Protein AF-A0A8X7RB73-F1 (afdb_monomer)

Foldseek 3Di:
DAVQQEDFFCPNRPCVPPPVDDDDRLADPVDRVDGQTDDQSNQQSCQVVVVDQKGWGWPCHLVQPVPTDIAIDHDDPVVRLVVLQVPADDDPVDPDHDHRDDPDPDDQAEDEDEDCPVVVVDDPVVVVVVVVVCVVSRHHYHYDYDPCPVVCVVVSVVNSVVRSVVPD

Mean predicted aligned error: 10.98 Å

Sequence (168 aa):
MDEFGMGSTNEASAFRFSLILVLKVTANQWDLTRVLGGSSGSSAAAIEARLCIVSPGLDLWLNASSLDVIGCFVSTVADAEMLLHAISGFESKSSKHVRPVLCLVLCIVRIAFFETECIFSLSQEAASHFVFVSIVLGCVLTEVPLPFFSLGVPAFYVLALSESSSNK

Radius of gyration: 18.81 Å; Cα contacts (8 Å, |Δi|>4): 217; chains: 1; bounding box: 52×44×40 Å

Organism: Brassica carinata (NCBI:txid52824)

Solvent-accessible surface area (backbone atoms only — not comparable to full-atom values): 10068 Å² total; per-residue (Å²): 77,8,42,78,25,48,46,59,45,36,76,61,24,81,67,72,82,81,46,92,83,83,61,77,71,85,54,23,88,92,42,77,92,42,74,48,34,38,16,37,21,50,37,51,44,34,42,77,68,65,75,38,78,65,32,77,27,51,54,34,54,39,51,10,85,90,67,53,46,83,50,68,40,55,90,46,72,68,57,43,51,56,49,49,48,71,73,36,44,87,46,97,89,46,94,71,71,51,76,59,77,69,81,84,70,95,60,83,46,73,47,74,45,62,84,63,83,83,50,76,84,55,61,71,63,61,55,54,51,50,55,52,53,39,50,76,74,57,36,47,79,42,84,47,91,62,94,60,57,84,50,47,64,63,52,45,55,56,52,22,52,55,36,34,69,64,71,115

Secondary structure (DSSP, 8-state):
--GGG--SSSTT-GGGGT-TTT------SS-TTS---SSSHHHHHHHHTTS-SEEEEEE-STT-TTT-EEEEEESSHHHHHHHHHHH-B--TT-S--BPP-----S---EEEE--GGG-TTS-HHHHHHHHHHHHHTTPEEEE---TTGGGHHHHHHHHHHHHHHH--

pLDDT: mean 71.9, std 14.02, range [30.98, 91.0]

InterPro domains:
  IPR000120 Amidase [PTHR11895] (63-167)
  IPR023631 Amidase signature domain [PF01425] (1-59)
  IPR036928 Amidase signature (AS) superfamily [G3DSA:3.90.1300.10] (1-60)
  IPR036928 Amidase signature (AS) superfamily [G3DSA:3.90.1300.10] (61-168)
  IPR036928 Amidase signature (AS) superfamily [SSF75304] (1-167)

Structure (mmCIF, N/CA/C/O backbone):
data_AF-A0A8X7RB73-F1
#
_entry.id   AF-A0A8X7RB73-F1
#
loop_
_atom_site.group_PDB
_atom_site.id
_atom_site.type_symbol
_atom_site.label_atom_id
_atom_site.label_alt_id
_atom_site.label_comp_id
_atom_site.label_asym_id
_atom_site.label_entity_id
_atom_site.label_seq_id
_atom_site.pdbx_PDB_ins_code
_atom_site.Cartn_x
_atom_site.Cartn_y
_atom_site.Cartn_z
_atom_site.occupancy
_atom_site.B_iso_or_equiv
_atom_site.auth_seq_id
_atom_site.auth_comp_id
_atom_site.auth_asym_id
_atom_site.auth_atom_id
_atom_site.pdbx_PDB_model_num
ATOM 1 N N . MET A 1 1 ? 14.057 3.599 -6.877 1.00 72.62 1 MET A N 1
ATOM 2 C CA . MET A 1 1 ? 13.804 3.151 -5.497 1.00 72.62 1 MET A CA 1
ATOM 3 C C . MET A 1 1 ? 14.750 3.878 -4.559 1.00 72.62 1 MET A C 1
ATOM 5 O O . MET A 1 1 ? 15.885 4.136 -4.967 1.00 72.62 1 MET A O 1
ATOM 9 N N . ASP A 1 2 ? 14.283 4.228 -3.360 1.00 75.75 2 ASP A N 1
ATOM 10 C CA . ASP A 1 2 ? 15.164 4.657 -2.264 1.00 75.75 2 ASP A CA 1
ATOM 11 C C . ASP A 1 2 ? 16.164 3.541 -1.904 1.00 75.75 2 ASP A C 1
ATOM 13 O O . ASP A 1 2 ? 15.874 2.353 -2.085 1.00 75.75 2 ASP A O 1
ATOM 17 N N . GLU A 1 3 ? 17.367 3.901 -1.452 1.00 76.00 3 GLU A N 1
ATOM 18 C CA . GLU A 1 3 ? 18.415 2.927 -1.120 1.00 76.00 3 GLU A CA 1
ATOM 19 C C . GLU A 1 3 ? 17.928 1.931 -0.048 1.00 76.00 3 GLU A C 1
ATOM 21 O O . GLU A 1 3 ? 17.302 2.327 0.930 1.00 76.00 3 GLU A O 1
ATOM 26 N N . PHE A 1 4 ? 18.138 0.623 -0.264 1.00 71.75 4 PHE A N 1
ATOM 27 C CA . PHE A 1 4 ? 17.618 -0.475 0.580 1.00 71.75 4 PHE A CA 1
ATOM 28 C C . PHE A 1 4 ? 16.091 -0.480 0.819 1.00 71.75 4 PHE A C 1
ATOM 30 O O . PHE A 1 4 ? 15.609 -1.130 1.743 1.00 71.75 4 PHE A O 1
ATOM 37 N N . GLY A 1 5 ? 15.309 0.236 0.003 1.00 66.69 5 GLY A N 1
ATOM 38 C CA . GLY A 1 5 ? 13.875 0.424 0.255 1.00 66.69 5 GLY A CA 1
ATOM 39 C C . GLY A 1 5 ? 13.587 1.409 1.397 1.00 66.69 5 GLY A C 1
ATOM 40 O O . GLY A 1 5 ? 12.464 1.484 1.885 1.00 66.69 5 GLY A O 1
ATOM 41 N N . MET A 1 6 ? 14.588 2.170 1.842 1.00 75.06 6 MET A N 1
ATOM 42 C CA . MET A 1 6 ? 14.502 3.074 2.985 1.00 75.06 6 MET A CA 1
ATOM 43 C C . MET A 1 6 ? 14.195 4.501 2.528 1.00 75.06 6 MET A C 1
ATOM 45 O O . MET A 1 6 ? 15.091 5.316 2.321 1.00 75.06 6 MET A O 1
ATOM 49 N N . GLY A 1 7 ? 12.915 4.822 2.383 1.00 73.12 7 GLY A N 1
ATOM 50 C CA . GLY A 1 7 ? 12.480 6.180 2.073 1.00 73.12 7 GLY A CA 1
ATOM 51 C C . GLY A 1 7 ? 11.061 6.224 1.530 1.00 73.12 7 GLY A C 1
ATOM 52 O O . GLY A 1 7 ? 10.463 5.197 1.218 1.00 73.12 7 GLY A O 1
ATOM 53 N N . SER A 1 8 ? 10.513 7.432 1.470 1.00 76.38 8 SER A N 1
ATOM 54 C CA . SER A 1 8 ? 9.134 7.694 1.048 1.00 76.38 8 SER A CA 1
ATOM 55 C C . SER A 1 8 ? 9.048 8.650 -0.143 1.00 76.38 8 SER A C 1
ATOM 57 O O . SER A 1 8 ? 7.961 9.119 -0.476 1.00 76.38 8 SER A O 1
ATOM 59 N N . THR A 1 9 ? 10.175 8.960 -0.796 1.00 74.06 9 THR A N 1
ATOM 60 C CA . THR A 1 9 ? 10.242 9.993 -1.848 1.00 74.06 9 THR A CA 1
ATOM 61 C C . THR A 1 9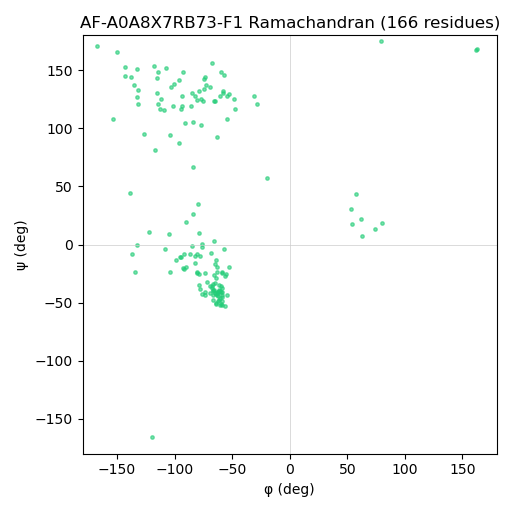 ? 11.055 9.600 -3.079 1.00 74.06 9 THR A C 1
ATOM 63 O O . THR A 1 9 ? 11.027 10.337 -4.065 1.00 74.06 9 THR A O 1
ATOM 66 N N . ASN A 1 10 ? 11.772 8.472 -3.059 1.00 67.69 10 ASN A N 1
ATOM 67 C CA . ASN A 1 10 ? 12.742 8.051 -4.076 1.00 67.69 10 ASN A CA 1
ATOM 68 C C . ASN A 1 10 ? 13.956 8.981 -4.251 1.00 67.69 10 ASN A C 1
ATOM 70 O O . ASN A 1 10 ? 14.767 8.776 -5.161 1.00 67.69 10 ASN A O 1
ATOM 74 N N . GLU A 1 11 ? 14.117 9.984 -3.387 1.00 72.94 11 GLU A N 1
ATOM 75 C CA . GLU A 1 11 ? 15.234 10.926 -3.439 1.00 72.94 11 GLU A CA 1
ATOM 76 C C . GLU A 1 11 ? 16.516 10.376 -2.811 1.00 72.94 11 GLU A C 1
ATOM 78 O O . GLU A 1 11 ? 17.608 10.815 -3.185 1.00 72.94 11 GLU A O 1
ATOM 83 N N . ALA A 1 12 ? 16.404 9.402 -1.903 1.00 67.56 12 ALA A N 1
ATOM 84 C CA . ALA A 1 12 ? 17.525 8.782 -1.202 1.00 67.56 12 ALA A CA 1
ATOM 85 C C . ALA A 1 12 ? 18.174 7.656 -2.026 1.00 67.56 12 ALA A C 1
ATOM 87 O O . ALA A 1 12 ? 18.734 6.713 -1.483 1.00 67.56 12 ALA A O 1
ATOM 88 N N . SER A 1 13 ? 18.082 7.708 -3.356 1.00 69.25 13 SER A N 1
ATOM 89 C CA . SER A 1 13 ? 18.684 6.699 -4.227 1.00 69.25 13 SER A CA 1
ATOM 90 C C . SER A 1 13 ? 20.198 6.908 -4.357 1.00 69.25 13 SER A C 1
ATOM 92 O O . SER A 1 13 ? 20.637 7.967 -4.803 1.00 69.25 13 SER A O 1
ATO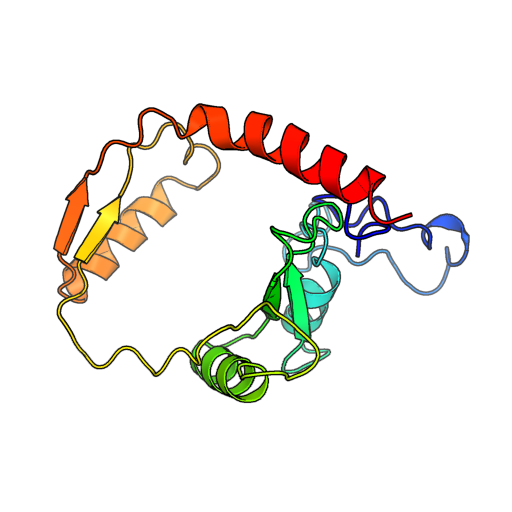M 94 N N . ALA A 1 14 ? 21.008 5.885 -4.063 1.00 59.84 14 ALA A N 1
ATOM 95 C CA . ALA A 1 14 ? 22.476 5.937 -4.165 1.00 59.84 14 ALA A CA 1
ATOM 96 C C . ALA A 1 14 ? 23.005 6.344 -5.559 1.00 59.84 14 ALA A C 1
ATOM 98 O O . ALA A 1 14 ? 24.093 6.905 -5.694 1.00 59.84 14 ALA A O 1
ATOM 99 N N . PHE A 1 15 ? 22.223 6.118 -6.619 1.00 59.66 15 PHE A N 1
ATOM 100 C CA . PHE A 1 15 ? 22.605 6.451 -7.995 1.00 59.66 15 PHE A CA 1
ATOM 101 C C . PHE A 1 15 ? 22.513 7.952 -8.331 1.00 59.66 15 PHE A C 1
ATOM 103 O O . PHE A 1 15 ? 22.861 8.346 -9.447 1.00 59.66 15 PHE A O 1
ATOM 110 N N . ARG A 1 16 ? 22.114 8.810 -7.376 1.00 48.19 16 ARG A N 1
ATOM 111 C CA . ARG A 1 16 ? 21.957 10.268 -7.561 1.00 48.19 16 ARG A CA 1
ATOM 112 C C . ARG A 1 16 ? 23.224 10.968 -8.069 1.00 48.19 16 ARG A C 1
ATOM 114 O O . ARG A 1 16 ? 23.114 12.008 -8.709 1.00 48.19 16 ARG A O 1
ATOM 121 N N . PHE A 1 17 ? 24.413 10.422 -7.793 1.00 35.53 17 PHE A N 1
ATOM 122 C CA . PHE A 1 17 ? 25.682 11.132 -8.003 1.00 35.53 17 PHE A CA 1
ATOM 123 C C . PHE A 1 17 ? 26.439 10.797 -9.300 1.00 35.53 17 PHE A C 1
ATOM 125 O O . PHE A 1 17 ? 27.349 11.537 -9.660 1.00 35.53 17 PHE A O 1
ATOM 132 N N . SER A 1 18 ? 26.086 9.732 -10.034 1.00 31.00 18 SER A N 1
ATOM 133 C CA . SER A 1 18 ? 26.915 9.264 -11.167 1.00 31.00 18 SER A CA 1
ATOM 134 C C . SER A 1 18 ? 26.331 9.517 -12.563 1.00 31.00 18 SER A C 1
ATOM 136 O O . SER A 1 18 ? 27.000 9.219 -13.551 1.00 31.00 18 SER A O 1
ATOM 138 N N . LEU A 1 19 ? 25.110 10.053 -12.690 1.00 32.62 19 LEU A N 1
ATOM 139 C CA . LEU A 1 19 ? 24.416 10.105 -13.987 1.00 32.62 19 LEU A CA 1
ATOM 140 C C . LEU A 1 19 ? 23.684 11.429 -14.257 1.00 32.62 19 LEU A C 1
ATOM 142 O O . LEU A 1 19 ? 22.558 11.452 -14.747 1.00 32.62 19 LEU A O 1
ATOM 146 N N . ILE A 1 20 ? 24.341 12.551 -13.967 1.00 32.19 20 ILE A N 1
ATOM 147 C CA . ILE A 1 20 ? 23.758 13.904 -14.022 1.00 32.19 20 ILE A CA 1
ATOM 148 C C . ILE A 1 20 ? 23.361 14.405 -15.431 1.00 32.19 20 ILE A C 1
ATOM 150 O O . ILE A 1 20 ? 22.870 15.521 -15.557 1.00 32.19 20 ILE A O 1
ATOM 154 N N . LEU A 1 21 ? 23.489 13.604 -16.498 1.00 30.98 21 LEU A N 1
ATOM 155 C CA . LEU A 1 21 ? 23.254 14.094 -17.867 1.00 30.98 21 LEU A CA 1
ATOM 156 C C . LEU A 1 21 ? 22.372 13.244 -18.796 1.00 30.98 21 LEU A C 1
ATOM 158 O O . LEU A 1 21 ? 22.137 13.687 -19.914 1.00 30.98 21 LEU A O 1
ATOM 162 N N . VAL A 1 22 ? 21.828 12.088 -18.384 1.00 35.69 22 VAL A N 1
ATOM 163 C CA . VAL A 1 22 ? 20.976 11.283 -19.304 1.00 35.69 22 VAL A CA 1
ATOM 164 C C . VAL A 1 22 ? 19.669 10.767 -18.693 1.00 35.69 22 VAL A C 1
ATOM 166 O O . VAL A 1 22 ? 18.702 10.579 -19.424 1.00 35.69 22 VAL A O 1
ATOM 169 N N . LEU A 1 23 ? 19.557 10.617 -17.372 1.00 35.91 23 LEU A N 1
ATOM 170 C CA . LEU A 1 23 ? 18.306 10.190 -16.741 1.00 35.91 23 LEU A CA 1
ATOM 171 C C . LEU A 1 23 ? 17.926 11.195 -15.665 1.00 35.91 23 LEU A C 1
ATOM 173 O O . LEU A 1 23 ? 18.399 11.147 -14.533 1.00 35.91 23 LEU A O 1
ATOM 177 N N . LYS A 1 24 ? 17.077 12.145 -16.059 1.00 38.34 24 LYS A N 1
ATOM 178 C CA . LYS A 1 24 ? 16.352 13.004 -15.128 1.00 38.34 24 LYS A CA 1
ATOM 179 C C . LYS A 1 24 ? 15.727 12.085 -14.075 1.00 38.34 24 LYS A C 1
ATOM 181 O O . LYS A 1 24 ? 15.058 11.119 -14.442 1.00 38.34 24 LYS A O 1
ATOM 186 N N . VAL A 1 25 ? 16.028 12.366 -12.804 1.00 50.50 25 VAL A N 1
ATOM 187 C CA . VAL A 1 25 ? 15.422 11.766 -11.605 1.00 50.50 25 VAL A CA 1
ATOM 188 C C . VAL A 1 25 ? 13.977 11.398 -11.923 1.00 50.50 25 VAL A C 1
ATOM 190 O O . VAL A 1 25 ? 13.264 12.250 -12.457 1.00 50.50 25 VAL A O 1
ATOM 193 N N . THR A 1 26 ? 13.565 10.149 -11.667 1.00 54.22 26 THR A N 1
ATOM 194 C CA . THR A 1 26 ? 12.158 9.757 -11.832 1.00 54.22 26 THR A CA 1
ATOM 195 C C . THR A 1 26 ? 11.322 10.826 -11.137 1.00 54.22 26 THR A C 1
ATOM 197 O O . THR A 1 26 ? 11.501 11.051 -9.942 1.00 54.22 26 THR A O 1
ATOM 200 N N . ALA A 1 27 ? 10.502 11.539 -11.904 1.00 61.31 27 ALA A N 1
ATOM 201 C CA . ALA A 1 27 ? 9.725 12.683 -11.447 1.00 61.31 27 ALA A CA 1
ATOM 202 C C . ALA A 1 27 ? 8.240 12.380 -11.611 1.00 61.31 27 ALA A C 1
ATOM 204 O O . ALA A 1 27 ? 7.860 11.577 -12.468 1.00 61.31 27 ALA A O 1
ATOM 205 N N . ASN A 1 28 ? 7.416 13.024 -10.790 1.00 72.56 28 ASN A N 1
ATOM 206 C CA . ASN A 1 28 ? 5.976 12.866 -10.861 1.00 72.56 28 ASN A CA 1
ATOM 207 C C . ASN A 1 28 ? 5.460 13.415 -12.190 1.00 72.56 28 ASN A C 1
ATOM 209 O O . ASN A 1 28 ? 5.736 14.556 -12.558 1.00 72.56 28 ASN A O 1
ATOM 213 N N . GLN A 1 29 ? 4.762 12.560 -12.938 1.00 64.25 29 GLN A N 1
ATOM 214 C CA . GLN A 1 29 ? 4.292 12.888 -14.278 1.00 64.25 29 GLN A CA 1
ATOM 215 C C . GLN A 1 29 ? 3.117 13.864 -14.261 1.00 64.25 29 GLN A C 1
ATOM 217 O O . GLN A 1 29 ? 2.932 14.606 -15.224 1.00 64.25 29 GLN A O 1
ATOM 222 N N . TRP A 1 30 ? 2.362 13.893 -13.162 1.00 71.06 30 TRP A N 1
ATOM 223 C CA . TRP A 1 30 ? 1.247 14.813 -12.957 1.00 71.06 30 TRP A CA 1
ATOM 224 C C . TRP A 1 30 ? 1.709 16.211 -12.545 1.00 71.06 30 TRP A C 1
ATOM 226 O O . TRP A 1 30 ? 1.090 17.200 -12.931 1.00 71.06 30 TRP A O 1
ATOM 236 N N . ASP A 1 31 ? 2.795 16.307 -11.773 1.00 76.12 31 ASP A N 1
ATOM 237 C CA . ASP A 1 31 ? 3.367 17.576 -11.319 1.00 76.12 31 ASP A CA 1
ATOM 238 C C . ASP A 1 31 ? 4.869 17.426 -11.044 1.00 76.12 31 ASP A C 1
ATOM 240 O O . ASP A 1 31 ? 5.282 16.849 -10.038 1.00 76.12 31 ASP A O 1
ATOM 244 N N . LEU A 1 32 ? 5.696 18.004 -11.919 1.00 73.81 32 LEU A N 1
ATOM 245 C CA . LEU A 1 32 ? 7.158 17.922 -11.840 1.00 73.81 32 LEU A CA 1
ATOM 246 C C . LEU A 1 32 ? 7.752 18.597 -10.593 1.00 73.81 32 LEU A C 1
ATOM 248 O O . LEU A 1 32 ? 8.937 18.411 -10.318 1.00 73.81 32 LEU A O 1
ATOM 252 N N . THR A 1 33 ? 6.969 19.396 -9.862 1.00 75.19 33 THR A N 1
ATOM 253 C CA . THR A 1 33 ? 7.405 20.026 -8.606 1.00 75.19 33 THR A CA 1
ATOM 254 C C . THR A 1 33 ? 7.201 19.130 -7.385 1.00 75.19 33 THR A C 1
ATOM 256 O O . THR A 1 33 ? 7.679 19.460 -6.299 1.00 75.19 33 THR A O 1
ATOM 259 N N . ARG A 1 34 ? 6.516 17.989 -7.545 1.00 75.75 34 ARG A N 1
ATOM 260 C CA . ARG A 1 34 ? 6.184 17.064 -6.460 1.00 75.75 34 ARG A CA 1
ATOM 261 C C . ARG A 1 34 ? 7.004 15.784 -6.531 1.00 75.75 34 ARG A C 1
ATOM 263 O O . ARG A 1 34 ? 7.389 15.305 -7.598 1.00 75.75 34 ARG A O 1
ATOM 270 N N . VAL A 1 35 ? 7.211 15.196 -5.357 1.00 75.94 35 VAL A N 1
ATOM 271 C CA . VAL A 1 35 ? 7.805 13.865 -5.222 1.00 75.94 35 VAL A CA 1
ATOM 272 C C . VAL A 1 35 ? 6.865 12.789 -5.777 1.00 75.94 35 VAL A C 1
ATOM 274 O O . VAL A 1 35 ? 5.646 12.966 -5.845 1.00 75.94 35 VAL A O 1
ATOM 277 N N . LEU A 1 36 ? 7.447 11.659 -6.169 1.00 69.12 36 LEU A N 1
ATOM 278 C CA . LEU A 1 36 ? 6.735 10.491 -6.700 1.00 69.12 36 LEU A CA 1
ATOM 279 C C . LEU A 1 36 ? 6.149 9.561 -5.633 1.00 69.12 36 LEU A C 1
ATOM 281 O O . LEU A 1 36 ? 5.439 8.619 -5.973 1.00 69.12 36 LEU A O 1
ATOM 285 N N . GLY A 1 37 ? 6.497 9.780 -4.365 1.00 77.25 37 GLY A N 1
ATOM 286 C CA . GLY A 1 37 ? 6.369 8.759 -3.329 1.00 77.25 37 GLY A CA 1
ATOM 287 C C . GLY A 1 37 ? 7.520 7.747 -3.375 1.00 77.25 37 GLY A C 1
ATOM 288 O O . GLY A 1 37 ? 8.377 7.791 -4.262 1.00 77.25 37 GLY A O 1
ATOM 289 N N . GLY A 1 38 ? 7.546 6.836 -2.404 1.00 76.19 38 GLY A N 1
ATOM 290 C CA . GLY A 1 38 ? 8.601 5.840 -2.258 1.00 76.19 38 GLY A CA 1
ATOM 291 C C . GLY A 1 38 ? 8.254 4.735 -1.259 1.00 76.19 38 GLY A C 1
ATOM 292 O O . GLY A 1 38 ? 7.238 4.821 -0.578 1.00 76.19 38 GLY A O 1
ATOM 293 N N . SER A 1 39 ? 9.054 3.670 -1.182 1.00 73.12 39 SER A N 1
ATOM 294 C CA . SER A 1 39 ? 10.339 3.493 -1.885 1.00 73.12 39 SER A CA 1
ATOM 295 C C . SER A 1 39 ? 10.197 3.000 -3.334 1.00 73.12 39 SER A C 1
ATOM 297 O O . SER A 1 39 ? 11.103 3.148 -4.155 1.00 73.12 39 SER A O 1
ATOM 299 N N . SER A 1 40 ? 9.040 2.473 -3.723 1.00 77.31 40 SER A N 1
ATOM 300 C CA . SER A 1 40 ? 8.786 1.908 -5.055 1.00 77.31 40 SER A CA 1
ATOM 301 C C . SER A 1 40 ? 8.255 2.923 -6.087 1.00 77.31 40 SER A C 1
ATOM 303 O O . SER A 1 40 ? 7.770 2.536 -7.151 1.00 77.31 40 SER A O 1
ATOM 305 N N . GLY A 1 41 ? 8.437 4.233 -5.858 1.00 73.06 41 GLY A N 1
ATOM 306 C CA . GLY A 1 41 ? 7.890 5.307 -6.710 1.00 73.06 41 GLY A CA 1
ATOM 307 C C . GLY A 1 41 ? 8.330 5.280 -8.183 1.00 73.06 41 GLY A C 1
ATOM 308 O O . GLY A 1 41 ? 7.613 5.745 -9.064 1.00 73.06 41 GLY A O 1
ATOM 309 N N . SER A 1 42 ? 9.477 4.668 -8.497 1.00 74.44 42 SER A N 1
ATOM 310 C CA . SER A 1 42 ? 9.942 4.468 -9.876 1.00 74.44 42 SER A CA 1
ATOM 311 C C . SER A 1 42 ? 9.124 3.412 -10.626 1.00 74.44 42 SER A C 1
ATOM 313 O O . SER A 1 42 ? 8.947 3.538 -11.834 1.00 74.44 42 SER A O 1
ATOM 315 N N . SER A 1 43 ? 8.612 2.393 -9.925 1.00 76.19 43 SER A N 1
ATOM 316 C CA . SER A 1 43 ? 7.728 1.383 -10.517 1.00 76.19 43 SER A CA 1
ATOM 317 C C . SER A 1 43 ? 6.371 1.990 -10.867 1.00 76.19 43 SER A C 1
ATOM 319 O O . SER A 1 43 ? 5.875 1.743 -11.963 1.00 76.19 43 SER A O 1
ATOM 321 N N . ALA A 1 44 ? 5.826 2.840 -9.988 1.00 74.56 44 ALA A N 1
ATOM 322 C CA . ALA A 1 44 ? 4.603 3.596 -10.254 1.00 74.56 44 ALA A CA 1
ATOM 323 C C . ALA A 1 44 ? 4.777 4.557 -11.446 1.00 74.56 44 ALA A C 1
ATOM 325 O O . ALA A 1 44 ? 4.001 4.509 -12.400 1.00 74.56 44 ALA A O 1
ATOM 326 N N . ALA A 1 45 ? 5.859 5.347 -11.457 1.00 73.69 45 ALA A N 1
ATOM 327 C CA . ALA A 1 45 ? 6.154 6.278 -12.547 1.00 73.69 45 ALA A CA 1
ATOM 328 C C . ALA A 1 45 ? 6.305 5.585 -13.914 1.00 73.69 45 ALA A C 1
ATOM 330 O O . ALA A 1 45 ? 5.905 6.145 -14.930 1.00 73.69 45 ALA A O 1
ATOM 331 N N . ALA A 1 46 ? 6.874 4.374 -13.963 1.00 75.38 46 ALA A N 1
ATOM 332 C CA . ALA A 1 46 ? 7.055 3.630 -15.212 1.00 75.38 46 ALA A CA 1
ATOM 333 C C . ALA A 1 46 ? 5.724 3.195 -15.856 1.00 75.38 46 ALA A C 1
ATOM 335 O O . ALA A 1 46 ? 5.613 3.184 -17.084 1.00 75.38 46 ALA A O 1
ATOM 336 N N . ILE A 1 47 ? 4.712 2.882 -15.044 1.00 79.31 47 ILE A N 1
ATOM 337 C CA . ILE A 1 47 ? 3.373 2.520 -15.533 1.00 79.31 47 ILE A CA 1
ATOM 338 C C . ILE A 1 47 ? 2.607 3.753 -15.979 1.00 79.31 47 ILE A C 1
ATOM 340 O O . ILE A 1 47 ? 2.003 3.731 -17.050 1.00 79.31 47 ILE A O 1
ATOM 344 N N . GLU A 1 48 ? 2.676 4.844 -15.214 1.00 76.88 48 GLU A N 1
ATOM 345 C CA . GLU A 1 48 ? 2.079 6.114 -15.640 1.00 76.88 48 GLU A CA 1
ATOM 346 C C . GLU A 1 48 ? 2.673 6.586 -16.971 1.00 76.88 48 GLU A C 1
ATOM 348 O O . GLU A 1 48 ? 1.939 6.962 -17.887 1.00 76.88 48 GLU A O 1
ATOM 353 N N . ALA A 1 49 ? 3.990 6.424 -17.133 1.00 74.12 49 ALA A N 1
ATOM 354 C CA . ALA A 1 49 ? 4.712 6.758 -18.355 1.00 74.12 49 ALA A CA 1
ATOM 355 C C . ALA A 1 49 ? 4.369 5.857 -19.547 1.00 74.12 49 ALA A C 1
ATOM 357 O O . ALA A 1 49 ? 4.875 6.093 -20.646 1.00 74.12 49 ALA A O 1
ATOM 358 N N . ARG A 1 50 ? 3.584 4.792 -19.332 1.00 75.12 50 ARG A N 1
ATOM 359 C CA . ARG A 1 50 ? 3.351 3.701 -20.289 1.00 75.12 50 ARG A CA 1
ATOM 360 C C . ARG A 1 50 ? 4.650 3.078 -20.812 1.00 75.12 50 ARG A C 1
ATOM 362 O O . ARG A 1 50 ? 4.696 2.591 -21.939 1.00 75.12 50 ARG A O 1
ATOM 369 N N . LEU A 1 51 ? 5.707 3.084 -19.996 1.00 72.56 51 LEU A N 1
ATOM 370 C CA . LEU A 1 51 ? 6.976 2.418 -20.310 1.00 72.56 51 LEU A CA 1
ATOM 371 C C . LEU A 1 51 ? 6.885 0.907 -20.068 1.00 72.56 51 LEU A C 1
ATOM 373 O O . LEU A 1 51 ? 7.597 0.137 -20.708 1.00 72.56 51 LEU A O 1
ATOM 377 N N . CYS A 1 52 ? 5.987 0.478 -19.180 1.00 73.00 52 CYS A N 1
ATOM 378 C CA . CYS A 1 52 ? 5.624 -0.918 -18.983 1.00 73.00 52 CYS A CA 1
ATOM 379 C C . CYS A 1 52 ? 4.123 -1.065 -18.686 1.00 73.00 52 CYS A C 1
ATOM 381 O O . CYS A 1 52 ? 3.480 -0.147 -18.181 1.00 73.00 52 CYS A O 1
ATOM 383 N N . ILE A 1 53 ? 3.563 -2.230 -19.029 1.00 68.62 53 ILE A N 1
ATOM 384 C CA . ILE A 1 53 ? 2.142 -2.561 -18.805 1.00 68.62 53 ILE A CA 1
ATOM 385 C C . ILE A 1 53 ? 1.908 -2.939 -17.337 1.00 68.62 53 ILE A C 1
ATOM 387 O O . ILE A 1 53 ? 0.901 -2.562 -16.742 1.00 68.62 53 ILE A O 1
ATOM 391 N N . VAL A 1 54 ? 2.869 -3.658 -16.751 1.00 74.56 54 VAL A N 1
ATOM 392 C CA . VAL A 1 54 ? 2.880 -4.041 -15.340 1.00 74.56 54 VAL A CA 1
ATOM 393 C C . VAL A 1 54 ? 4.287 -3.855 -14.787 1.00 74.56 54 VAL A C 1
ATOM 395 O O . VAL A 1 54 ? 5.271 -4.108 -15.487 1.00 74.56 54 VAL A O 1
ATOM 398 N N . SER A 1 55 ? 4.384 -3.429 -13.530 1.00 69.19 55 SER A N 1
ATOM 399 C CA . SER A 1 55 ? 5.648 -3.320 -12.808 1.00 69.19 55 SER A CA 1
ATOM 400 C C . SER A 1 55 ? 5.503 -3.955 -11.426 1.00 69.19 55 SER A C 1
ATOM 402 O O . SER A 1 55 ? 4.578 -3.583 -10.693 1.00 69.19 55 SER A O 1
ATOM 404 N N . PRO A 1 56 ? 6.377 -4.901 -11.033 1.00 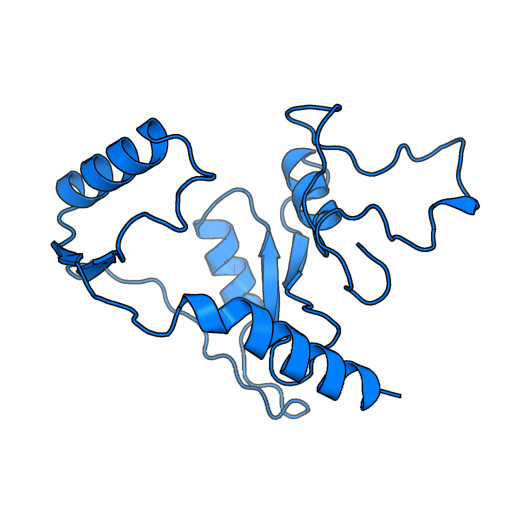63.31 56 PRO A N 1
ATOM 405 C CA . PRO A 1 56 ? 6.400 -5.372 -9.658 1.00 63.31 56 PRO A CA 1
ATOM 406 C C . PRO A 1 56 ? 6.721 -4.193 -8.729 1.00 63.31 56 PRO A C 1
ATOM 408 O O . PRO A 1 56 ? 7.672 -3.430 -8.934 1.00 63.31 56 PRO A O 1
ATOM 411 N N . GLY A 1 57 ? 5.864 -4.025 -7.729 1.00 58.31 57 GLY A N 1
ATOM 412 C CA . GLY A 1 57 ? 6.043 -3.080 -6.641 1.00 58.31 57 GLY A CA 1
ATOM 413 C C . GLY A 1 57 ? 6.559 -3.840 -5.437 1.00 58.31 57 GLY A C 1
ATOM 414 O O . GLY A 1 57 ? 6.117 -4.950 -5.163 1.00 58.31 57 GLY A O 1
ATOM 415 N N . LEU A 1 58 ? 7.513 -3.268 -4.725 1.00 54.38 58 LEU A N 1
ATOM 416 C CA . LEU A 1 58 ? 7.950 -3.829 -3.461 1.00 54.38 58 LEU A CA 1
ATOM 417 C C . LEU A 1 58 ? 7.537 -2.851 -2.377 1.00 54.38 58 LEU A C 1
ATOM 419 O O . LEU A 1 58 ? 8.019 -1.717 -2.366 1.00 54.38 58 LEU A O 1
ATOM 423 N N . ASP A 1 59 ? 6.662 -3.297 -1.481 1.00 58.62 59 ASP A N 1
ATOM 424 C CA . ASP A 1 59 ? 6.401 -2.593 -0.232 1.00 58.62 59 ASP A CA 1
ATOM 425 C C . ASP A 1 59 ? 7.482 -3.033 0.757 1.00 58.62 59 ASP A C 1
ATOM 427 O O . ASP A 1 59 ? 7.243 -3.750 1.725 1.00 58.62 59 ASP A O 1
ATOM 431 N N . LEU A 1 60 ? 8.719 -2.643 0.439 1.00 52.84 60 LEU A N 1
ATOM 432 C CA . LEU A 1 60 ? 9.875 -2.801 1.310 1.00 52.84 60 LEU A CA 1
ATOM 433 C C . LEU A 1 60 ? 9.878 -1.621 2.259 1.00 52.84 60 LEU A C 1
ATOM 435 O O . LEU A 1 60 ? 10.203 -0.496 1.876 1.00 52.84 60 LEU A O 1
ATOM 439 N N . TRP A 1 61 ? 9.506 -1.889 3.497 1.00 52.66 61 TRP A N 1
ATOM 440 C CA . TRP A 1 61 ? 9.538 -0.900 4.552 1.00 52.66 61 TRP A CA 1
ATOM 441 C C . TRP A 1 61 ? 10.760 -1.217 5.415 1.00 52.66 61 TRP A C 1
ATOM 443 O O . TRP A 1 61 ? 10.707 -2.059 6.303 1.00 52.66 61 TRP A O 1
ATOM 453 N N . LEU A 1 62 ? 11.887 -0.558 5.115 1.00 54.38 62 LEU A N 1
ATOM 454 C CA . LEU A 1 62 ? 13.171 -0.712 5.821 1.00 54.38 62 LEU A CA 1
ATOM 455 C C . LEU A 1 62 ? 13.802 -2.124 5.771 1.00 54.38 62 LEU A C 1
ATOM 457 O O . LEU A 1 62 ? 14.662 -2.411 6.604 1.00 54.38 62 LEU A O 1
ATOM 461 N N . ASN A 1 63 ? 13.458 -2.975 4.792 1.00 60.44 63 ASN A N 1
ATOM 462 C CA . ASN A 1 63 ? 13.990 -4.347 4.690 1.00 60.44 63 ASN A CA 1
ATOM 463 C C . ASN A 1 63 ? 13.681 -5.161 5.963 1.00 60.44 63 ASN A C 1
ATOM 465 O O . ASN A 1 63 ? 14.554 -5.815 6.546 1.00 60.44 63 ASN A O 1
ATOM 469 N N . ALA A 1 64 ? 12.446 -5.011 6.444 1.00 72.88 64 ALA A N 1
ATOM 470 C CA . ALA A 1 64 ? 11.941 -5.653 7.640 1.00 72.88 64 ALA A CA 1
ATOM 471 C C . ALA A 1 64 ? 11.301 -6.989 7.256 1.00 72.88 64 ALA A C 1
ATOM 473 O O . ALA A 1 64 ? 10.185 -7.055 6.730 1.00 72.88 64 ALA A O 1
ATOM 474 N N . SER A 1 65 ? 12.017 -8.073 7.546 1.00 80.31 65 SER A N 1
ATOM 475 C CA . SER A 1 65 ? 11.636 -9.443 7.223 1.00 80.31 65 SER A CA 1
ATOM 476 C C . SER A 1 65 ? 10.243 -9.859 7.693 1.00 80.31 65 SER A C 1
ATOM 478 O O . SER A 1 65 ? 9.747 -10.833 7.154 1.00 80.31 65 SER A O 1
ATOM 480 N N . SER A 1 66 ? 9.570 -9.213 8.643 1.00 85.00 66 SER A N 1
ATOM 481 C CA . SER A 1 66 ? 8.169 -9.515 8.992 1.00 85.00 66 SER A CA 1
ATOM 482 C C . SER A 1 66 ? 7.145 -8.675 8.222 1.00 85.00 66 SER A C 1
ATOM 484 O O . SER A 1 66 ? 6.002 -9.109 8.072 1.00 85.00 66 SER A O 1
ATOM 486 N N . LEU A 1 67 ? 7.555 -7.525 7.682 1.00 82.62 67 LEU A N 1
ATOM 487 C CA . LEU A 1 67 ? 6.689 -6.538 7.031 1.00 82.62 67 LEU A CA 1
ATOM 488 C C . LEU A 1 67 ? 6.793 -6.560 5.503 1.00 82.62 67 LEU A C 1
ATOM 490 O O . LEU A 1 67 ? 5.847 -6.171 4.827 1.00 82.62 67 LEU A O 1
ATOM 494 N N . ASP A 1 68 ? 7.910 -7.045 4.962 1.00 81.06 68 ASP A N 1
ATOM 495 C CA . ASP A 1 68 ? 8.158 -7.029 3.524 1.00 81.06 68 ASP A CA 1
ATOM 496 C C . ASP A 1 68 ? 7.176 -7.937 2.768 1.00 81.06 68 ASP A C 1
ATOM 498 O O . ASP A 1 68 ? 7.102 -9.153 3.019 1.00 81.06 68 ASP A O 1
ATOM 502 N N . VAL A 1 69 ? 6.461 -7.336 1.811 1.00 78.88 69 VAL A N 1
ATOM 503 C CA . VAL A 1 69 ? 5.523 -7.999 0.897 1.00 78.88 69 VAL A CA 1
ATOM 504 C C . VAL A 1 69 ? 5.733 -7.482 -0.528 1.00 78.88 69 VAL A C 1
ATOM 506 O O . VAL A 1 69 ? 5.914 -6.289 -0.772 1.00 78.88 69 VAL A O 1
ATOM 509 N N . ILE A 1 70 ? 5.710 -8.406 -1.490 1.00 81.50 70 ILE A N 1
ATOM 510 C CA . ILE A 1 70 ? 5.731 -8.074 -2.916 1.00 81.50 70 ILE A CA 1
ATOM 511 C C . ILE A 1 70 ? 4.309 -7.730 -3.353 1.00 81.50 70 ILE A C 1
ATOM 513 O O . ILE A 1 70 ? 3.385 -8.517 -3.150 1.00 81.50 70 ILE A O 1
ATOM 517 N N . GLY A 1 71 ? 4.157 -6.573 -3.984 1.00 81.12 71 GLY A N 1
ATOM 518 C CA . GLY A 1 71 ? 2.926 -6.119 -4.611 1.00 81.12 71 GLY A CA 1
ATOM 519 C C . GLY A 1 71 ? 3.108 -5.878 -6.107 1.00 81.12 71 GLY A C 1
ATOM 520 O O . GLY A 1 71 ? 4.094 -6.269 -6.741 1.00 81.12 71 GLY A O 1
ATOM 521 N N . CYS A 1 72 ? 2.138 -5.196 -6.698 1.00 81.38 72 CYS A N 1
ATOM 522 C CA . CYS A 1 72 ? 2.188 -4.828 -8.101 1.00 81.38 72 CYS A CA 1
ATOM 523 C C . CYS A 1 72 ? 1.589 -3.455 -8.334 1.00 81.38 72 CYS A C 1
ATOM 525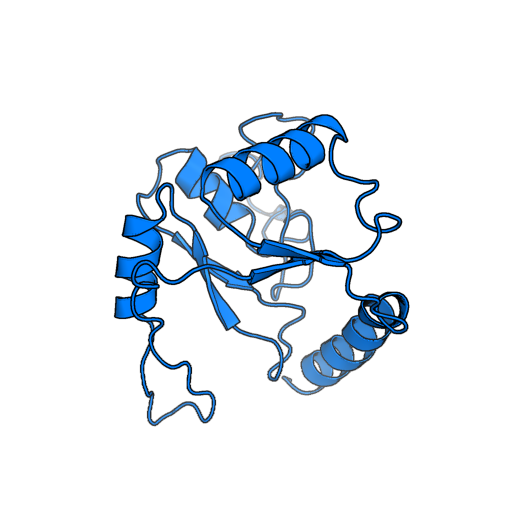 O O . CYS A 1 72 ? 0.586 -3.087 -7.727 1.00 81.38 72 CYS A O 1
ATOM 527 N N . PHE A 1 73 ? 2.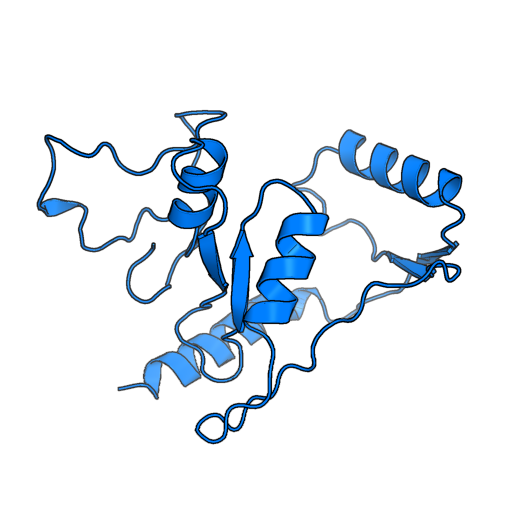171 -2.745 -9.288 1.00 81.19 73 PHE A N 1
ATOM 528 C CA . PHE A 1 73 ? 1.556 -1.575 -9.876 1.00 81.19 73 PHE A CA 1
ATOM 529 C C . PHE A 1 73 ? 1.011 -1.958 -11.252 1.00 81.19 73 PHE A C 1
ATOM 531 O O . PHE A 1 73 ? 1.685 -2.624 -12.043 1.00 81.19 73 PHE A O 1
ATOM 538 N N . VAL A 1 74 ? -0.209 -1.518 -11.536 1.00 83.81 74 VAL A N 1
ATOM 539 C CA . VAL A 1 74 ? -0.929 -1.735 -12.796 1.00 83.81 74 VAL A CA 1
ATOM 540 C C . VAL A 1 74 ? -1.874 -0.564 -13.048 1.00 83.81 74 VAL A C 1
ATOM 542 O O . VAL A 1 74 ? -2.174 0.206 -12.138 1.00 83.81 74 VAL A O 1
ATOM 545 N N . SER A 1 75 ? -2.374 -0.453 -14.276 1.00 81.25 75 SER A N 1
ATOM 546 C CA . SER A 1 75 ? -3.361 0.572 -14.639 1.00 81.25 75 SER A CA 1
ATOM 547 C C . SER A 1 75 ? -4.818 0.132 -14.443 1.00 81.25 75 SER A C 1
ATOM 549 O O . SER A 1 75 ? -5.699 0.985 -14.349 1.00 81.25 75 SER A O 1
ATOM 551 N N . THR A 1 76 ? -5.093 -1.176 -14.355 1.00 83.94 76 THR A N 1
ATOM 552 C CA . THR A 1 76 ? -6.451 -1.713 -14.184 1.00 83.94 76 THR A CA 1
ATOM 553 C C . THR A 1 76 ? -6.515 -2.769 -13.081 1.00 83.94 76 THR A C 1
ATOM 555 O O . THR A 1 76 ? -5.550 -3.487 -12.832 1.00 83.94 76 THR A O 1
ATOM 558 N N . VAL A 1 77 ? -7.675 -2.896 -12.427 1.00 82.06 77 VAL A N 1
ATOM 559 C CA . VAL A 1 77 ? -7.891 -3.898 -11.363 1.00 82.06 77 VAL A CA 1
ATOM 560 C C . VAL A 1 77 ? -7.802 -5.330 -11.909 1.00 82.06 77 VAL A C 1
ATOM 562 O O . VAL A 1 77 ? -7.300 -6.214 -11.222 1.00 82.06 77 VAL A O 1
ATOM 565 N N . ALA A 1 78 ? -8.228 -5.550 -13.157 1.00 81.62 78 ALA A N 1
ATOM 566 C CA . ALA A 1 78 ? -8.139 -6.854 -13.811 1.00 81.62 78 ALA A CA 1
ATOM 567 C C . ALA A 1 78 ? -6.678 -7.297 -14.003 1.00 81.62 78 ALA A C 1
ATOM 569 O O . ALA A 1 78 ? -6.334 -8.440 -13.710 1.00 81.62 78 ALA A O 1
ATOM 570 N N . ASP A 1 79 ? -5.800 -6.380 -14.418 1.00 82.19 79 ASP A N 1
ATOM 571 C CA . ASP A 1 79 ? -4.373 -6.680 -14.571 1.00 82.19 79 ASP A CA 1
ATOM 572 C C . ASP A 1 79 ? -3.701 -6.950 -13.214 1.00 82.19 79 ASP A C 1
ATOM 574 O O . ASP A 1 79 ? -2.826 -7.814 -13.122 1.00 82.19 79 ASP A O 1
ATOM 578 N N . ALA A 1 80 ? -4.123 -6.249 -12.149 1.00 81.12 80 ALA A N 1
ATOM 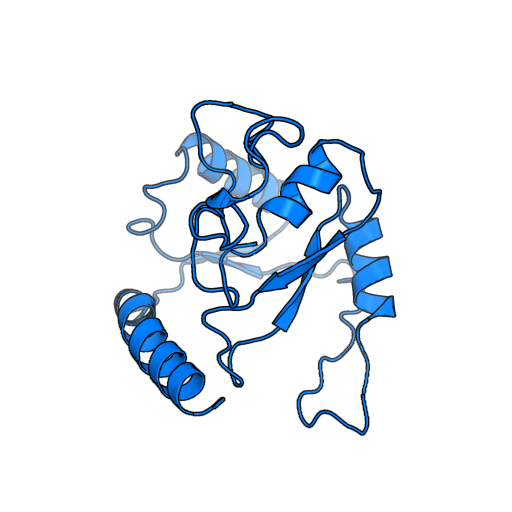579 C CA . ALA A 1 80 ? -3.654 -6.513 -10.782 1.00 81.12 80 ALA A CA 1
ATOM 580 C C . ALA A 1 80 ? -4.023 -7.929 -10.357 1.00 81.12 80 ALA A C 1
ATOM 582 O O . ALA A 1 80 ? -3.171 -8.647 -9.844 1.00 81.12 80 ALA A O 1
ATOM 583 N N . GLU A 1 81 ? -5.274 -8.337 -10.580 1.00 82.50 81 GLU A N 1
ATOM 584 C CA . GLU A 1 81 ? -5.737 -9.683 -10.251 1.00 82.50 81 GLU A CA 1
ATOM 585 C C . GLU A 1 81 ? -4.914 -10.739 -10.992 1.00 82.50 81 GLU A C 1
ATOM 587 O O . GLU A 1 81 ? -4.394 -11.663 -10.368 1.00 82.50 81 GLU A O 1
ATOM 592 N N . MET A 1 82 ? -4.733 -10.574 -12.305 1.00 81.75 82 MET A N 1
ATOM 593 C CA . MET A 1 82 ? -3.955 -11.510 -13.117 1.00 81.75 82 MET A CA 1
ATOM 594 C C . MET A 1 82 ? -2.512 -11.632 -12.627 1.00 81.75 82 MET A C 1
ATOM 596 O O . MET A 1 82 ? -1.997 -12.747 -12.507 1.00 81.75 82 MET A O 1
ATOM 600 N N . LEU A 1 83 ? -1.853 -10.507 -12.332 1.00 82.00 83 LEU A N 1
ATOM 601 C CA . LEU A 1 83 ? -0.465 -10.539 -11.894 1.00 82.00 83 LEU A CA 1
ATOM 602 C C . LEU A 1 83 ? -0.326 -11.059 -10.460 1.00 82.00 83 LEU A C 1
ATOM 604 O O . LEU A 1 83 ? 0.530 -11.906 -10.220 1.00 82.00 83 LEU A O 1
ATOM 608 N N . LEU A 1 84 ? -1.176 -10.618 -9.528 1.00 81.25 84 LEU A N 1
ATOM 609 C CA . LEU A 1 84 ? -1.189 -11.129 -8.155 1.00 81.25 84 LEU A CA 1
ATOM 610 C C . LEU A 1 84 ? -1.447 -12.629 -8.138 1.00 81.25 84 LEU A C 1
ATOM 612 O O . LEU A 1 84 ? -0.737 -13.348 -7.446 1.00 81.25 84 LEU A O 1
ATOM 616 N N . HIS A 1 85 ? -2.390 -13.117 -8.943 1.00 82.56 85 HIS A N 1
ATOM 617 C CA . HIS A 1 85 ? -2.637 -14.546 -9.083 1.00 82.56 85 HIS A CA 1
ATOM 618 C C . HIS A 1 85 ? -1.397 -15.287 -9.605 1.00 82.56 85 HIS A C 1
ATOM 620 O O . HIS A 1 85 ? -1.077 -16.362 -9.106 1.00 82.56 85 HIS A O 1
ATOM 626 N N . ALA A 1 86 ? -0.669 -14.705 -10.564 1.00 83.00 86 ALA A N 1
ATOM 627 C CA . ALA A 1 86 ? 0.540 -15.303 -11.124 1.00 83.00 86 ALA A CA 1
ATOM 628 C C . ALA A 1 86 ? 1.728 -15.343 -10.145 1.00 83.00 86 ALA A C 1
ATOM 630 O O . ALA A 1 86 ? 2.506 -16.294 -10.190 1.00 83.00 86 ALA A O 1
ATOM 631 N N . ILE A 1 87 ? 1.888 -14.329 -9.286 1.00 80.50 87 ILE A N 1
ATOM 632 C CA . ILE A 1 87 ? 3.007 -14.257 -8.326 1.00 80.50 87 ILE A CA 1
ATOM 633 C C . ILE A 1 87 ? 2.669 -14.854 -6.955 1.00 80.50 87 ILE A C 1
ATOM 635 O O . ILE A 1 87 ? 3.571 -15.193 -6.193 1.00 80.50 87 ILE A O 1
ATOM 639 N N . SER A 1 88 ? 1.383 -14.978 -6.623 1.00 81.56 88 SER A N 1
ATOM 640 C CA . SER A 1 88 ? 0.936 -15.605 -5.382 1.00 81.56 88 SER A CA 1
ATOM 641 C C . SER A 1 88 ? 1.084 -17.120 -5.452 1.00 81.56 88 SER A C 1
ATOM 643 O O . SER A 1 88 ? 0.822 -17.749 -6.476 1.00 81.56 88 SER A O 1
ATOM 645 N N . GLY A 1 89 ? 1.472 -17.733 -4.342 1.00 77.69 89 GLY A N 1
ATOM 646 C CA . GLY A 1 89 ? 1.637 -19.173 -4.293 1.00 77.69 89 GLY A CA 1
ATOM 647 C C . GLY A 1 89 ? 2.473 -19.623 -3.113 1.00 77.69 89 GLY A C 1
ATOM 648 O O . GLY A 1 89 ? 3.116 -18.836 -2.418 1.00 77.69 89 GLY A O 1
ATOM 649 N N . PHE A 1 90 ? 2.443 -20.930 -2.881 1.00 77.94 90 PHE A N 1
ATOM 650 C CA . PHE A 1 90 ? 3.351 -21.559 -1.940 1.00 77.94 90 PHE A CA 1
ATOM 651 C C . PHE A 1 90 ? 4.736 -21.659 -2.576 1.00 77.94 90 PHE A C 1
ATOM 653 O O . PHE A 1 90 ? 4.901 -22.283 -3.624 1.00 77.94 90 PHE A O 1
ATOM 660 N N . GLU A 1 91 ? 5.735 -21.100 -1.904 1.00 78.19 91 GLU A N 1
ATOM 661 C CA . GLU A 1 91 ? 7.132 -21.297 -2.255 1.00 78.19 91 GLU A CA 1
ATOM 662 C C . GLU A 1 91 ? 7.813 -22.120 -1.161 1.00 78.19 91 GLU A C 1
ATOM 664 O O . GLU A 1 91 ? 7.817 -21.734 0.002 1.00 78.19 91 GLU A O 1
ATOM 669 N N . SER A 1 92 ? 8.442 -23.241 -1.520 1.00 77.69 92 SER A N 1
ATOM 670 C CA . SER A 1 92 ? 9.095 -24.136 -0.551 1.00 77.69 92 SER A CA 1
ATOM 671 C C . SER A 1 92 ? 10.296 -23.513 0.170 1.00 77.69 92 SER A C 1
ATOM 673 O O . SER A 1 92 ? 10.765 -24.058 1.165 1.00 77.69 92 SER A O 1
ATOM 675 N N . LYS A 1 93 ? 10.841 -22.417 -0.367 1.00 79.50 93 LYS A N 1
ATOM 676 C CA . LYS A 1 93 ? 12.012 -21.707 0.165 1.00 79.50 93 LYS A CA 1
ATOM 677 C C . LYS A 1 93 ? 11.641 -20.533 1.071 1.00 79.50 93 LYS A C 1
ATOM 679 O O . LYS A 1 93 ? 12.521 -20.000 1.738 1.00 79.50 93 LYS A O 1
ATOM 684 N N . SER A 1 94 ? 10.367 -20.152 1.108 1.00 73.50 94 SER A N 1
ATOM 685 C CA . SER A 1 94 ? 9.858 -19.076 1.948 1.00 73.50 94 SER A CA 1
ATOM 686 C C . SER A 1 94 ? 8.885 -19.652 2.967 1.00 73.50 94 SER A C 1
ATOM 688 O O . SER A 1 94 ? 7.965 -20.379 2.615 1.00 73.50 94 SER A O 1
ATOM 690 N N . SER A 1 95 ? 9.057 -19.313 4.242 1.00 68.75 95 SER A N 1
ATOM 691 C CA . SER A 1 95 ? 8.070 -19.624 5.284 1.00 68.75 95 SER A CA 1
ATOM 692 C C . SER A 1 95 ? 6.874 -18.664 5.265 1.00 68.75 95 SER A C 1
ATOM 694 O O . SER A 1 95 ? 5.877 -18.908 5.947 1.00 68.75 95 SER A O 1
ATOM 696 N N . LYS A 1 96 ? 6.950 -17.576 4.482 1.00 65.81 96 LYS A N 1
ATOM 697 C CA . LYS A 1 96 ? 5.833 -16.663 4.247 1.00 65.81 96 LYS A CA 1
ATOM 698 C C . LYS A 1 96 ? 4.991 -17.188 3.095 1.00 65.81 96 LYS A C 1
ATOM 700 O O . LYS A 1 96 ? 5.460 -17.283 1.962 1.00 65.81 96 LYS A O 1
ATOM 705 N N . HIS A 1 97 ? 3.730 -17.480 3.378 1.00 65.38 97 HIS A N 1
ATOM 706 C CA . HIS A 1 97 ? 2.783 -17.939 2.372 1.00 65.38 97 HIS A CA 1
ATOM 707 C C . HIS A 1 97 ? 1.682 -16.911 2.183 1.00 65.38 97 HIS A C 1
ATOM 709 O O . HIS A 1 97 ? 0.938 -16.600 3.113 1.00 65.38 97 HIS A O 1
ATOM 715 N N . VAL A 1 98 ? 1.555 -16.426 0.953 1.00 65.56 98 VAL A N 1
ATOM 716 C CA . VAL A 1 98 ? 0.435 -15.588 0.538 1.00 65.56 98 VAL A CA 1
ATOM 717 C C . VAL A 1 98 ? -0.523 -16.482 -0.235 1.00 65.56 98 VAL A C 1
ATOM 719 O O . VAL A 1 98 ? -0.152 -17.089 -1.239 1.00 65.56 98 VAL A O 1
ATOM 722 N N . ARG A 1 99 ? -1.755 -16.614 0.263 1.00 60.34 99 ARG A N 1
ATOM 723 C CA . ARG A 1 99 ? -2.805 -17.323 -0.473 1.00 60.34 99 ARG A CA 1
ATOM 724 C C . ARG A 1 99 ? -3.249 -16.454 -1.656 1.00 60.34 99 ARG A C 1
ATOM 726 O O . ARG A 1 99 ? -3.430 -15.256 -1.442 1.00 60.34 99 ARG A O 1
ATOM 733 N N . PRO A 1 100 ? -3.450 -17.027 -2.858 1.00 56.16 100 PRO A N 1
ATOM 734 C CA . PRO A 1 100 ? -4.028 -16.289 -3.974 1.00 56.16 100 PRO A CA 1
ATOM 735 C C . PRO A 1 100 ? -5.363 -15.682 -3.546 1.00 56.16 100 PRO A C 1
ATOM 737 O O . PRO A 1 100 ? -6.231 -16.378 -3.009 1.00 56.16 100 PRO A O 1
ATOM 740 N N . VAL A 1 101 ? -5.517 -14.379 -3.767 1.00 57.44 101 VAL A N 1
ATOM 741 C CA . VAL A 1 101 ? -6.803 -13.703 -3.604 1.00 57.44 101 VAL A CA 1
ATOM 742 C C . VAL A 1 101 ? -7.627 -14.055 -4.837 1.00 57.44 101 VAL A C 1
ATOM 744 O O . VAL A 1 101 ? -7.370 -13.537 -5.919 1.00 57.44 101 VAL A O 1
ATOM 747 N N . LEU A 1 102 ? -8.585 -14.977 -4.698 1.00 52.47 102 LEU A N 1
ATOM 748 C CA . LEU A 1 102 ? -9.617 -15.150 -5.719 1.00 52.47 102 LEU A CA 1
ATOM 749 C C . LEU A 1 102 ? -10.535 -13.926 -5.699 1.00 52.47 102 LEU A C 1
ATOM 751 O O . LEU A 1 102 ? -10.948 -13.487 -4.623 1.00 52.47 102 LEU A O 1
ATOM 755 N N . CYS A 1 103 ? -10.855 -13.433 -6.897 1.00 50.66 103 CYS A N 1
ATOM 756 C CA . CYS A 1 103 ? -11.880 -12.439 -7.193 1.00 50.66 103 CYS A CA 1
ATOM 757 C C . CYS A 1 103 ? -13.029 -12.467 -6.169 1.00 50.66 103 CYS A C 1
ATOM 759 O O . CYS A 1 103 ? -13.697 -13.493 -5.995 1.00 50.66 103 CYS A O 1
ATOM 761 N N . LEU A 1 104 ? -13.260 -11.340 -5.490 1.00 50.19 104 LEU A N 1
ATOM 762 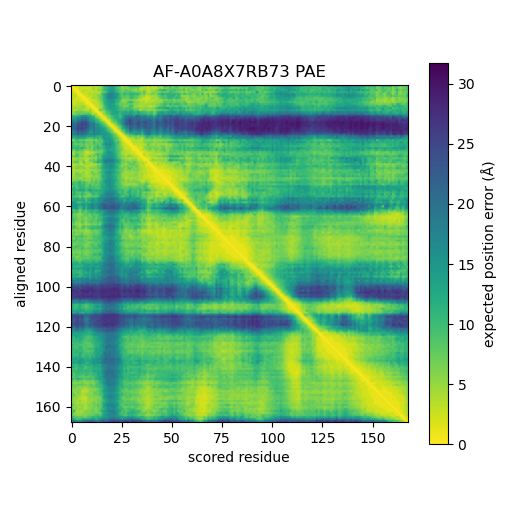C CA . LEU A 1 104 ? -14.423 -11.132 -4.631 1.00 50.19 104 LEU A CA 1
ATOM 763 C C . LEU A 1 104 ? -15.686 -11.193 -5.499 1.00 50.19 104 LEU A C 1
ATOM 765 O O . LEU A 1 104 ? -16.132 -10.200 -6.067 1.00 50.19 104 LEU A O 1
ATOM 769 N N . VAL A 1 105 ? -16.263 -12.388 -5.603 1.00 48.81 105 VAL A N 1
ATOM 770 C CA . VAL A 1 105 ? -17.624 -12.600 -6.094 1.00 48.81 105 VAL A CA 1
ATOM 771 C C . VAL A 1 105 ? -18.566 -11.699 -5.291 1.00 48.81 105 VAL A C 1
ATOM 773 O O . VAL A 1 105 ? -18.495 -11.708 -4.065 1.00 48.81 105 VAL A O 1
ATOM 776 N N . LEU A 1 106 ? -19.407 -10.948 -6.018 1.00 52.06 106 LEU A N 1
ATOM 777 C CA . LEU A 1 106 ? -20.594 -10.134 -5.673 1.00 52.06 106 LEU A CA 1
ATOM 778 C C . LEU A 1 106 ? -21.307 -10.427 -4.329 1.00 52.06 106 LEU A C 1
ATOM 780 O O . LEU A 1 106 ? -22.508 -10.692 -4.279 1.00 52.06 106 LEU A O 1
ATOM 784 N N . CYS A 1 107 ? -20.591 -10.348 -3.218 1.00 57.16 107 CYS A N 1
ATOM 785 C CA . CYS A 1 107 ? -21.150 -10.343 -1.878 1.00 57.16 107 CYS A CA 1
ATOM 786 C C . CYS A 1 107 ? -21.362 -8.900 -1.434 1.00 57.16 107 CYS A C 1
ATOM 788 O O . CYS A 1 107 ? -20.596 -8.010 -1.797 1.00 57.16 107 CYS A O 1
ATOM 790 N N . ILE A 1 108 ? -22.387 -8.679 -0.609 1.00 68.12 108 ILE A N 1
ATOM 791 C CA . ILE A 1 108 ? -22.607 -7.402 0.075 1.00 68.12 108 ILE A CA 1
ATOM 792 C C . ILE A 1 108 ? -21.327 -7.064 0.849 1.00 68.12 108 ILE A C 1
ATOM 794 O O . ILE A 1 108 ? -21.007 -7.712 1.849 1.00 68.12 108 ILE A O 1
ATOM 798 N N . VAL A 1 109 ? -20.580 -6.071 0.367 1.00 78.06 109 VAL A N 1
ATOM 799 C CA . VAL A 1 109 ? -19.316 -5.658 0.977 1.00 78.06 109 VAL A CA 1
ATOM 800 C C . VAL A 1 109 ? -19.630 -4.763 2.170 1.00 78.06 109 VAL A C 1
ATOM 802 O O . VAL A 1 109 ? -20.334 -3.758 2.054 1.00 78.06 109 VAL A O 1
ATOM 805 N N . ARG A 1 110 ? -19.112 -5.135 3.341 1.00 82.25 110 ARG A N 1
ATOM 806 C CA . ARG A 1 110 ? -19.115 -4.279 4.531 1.00 82.25 110 ARG A CA 1
ATOM 807 C C . ARG A 1 110 ? -17.799 -3.524 4.579 1.00 82.25 110 ARG A C 1
ATOM 809 O O . ARG A 1 110 ? -16.744 -4.147 4.642 1.00 82.25 110 ARG A O 1
ATOM 816 N N . ILE A 1 111 ? -17.872 -2.201 4.540 1.00 82.88 111 ILE A N 1
ATOM 817 C CA . ILE A 1 111 ? -16.710 -1.320 4.579 1.00 82.88 111 ILE A CA 1
ATOM 818 C C . ILE A 1 111 ? -16.710 -0.631 5.942 1.00 82.88 111 ILE A C 1
ATOM 820 O O . ILE A 1 111 ? -17.624 0.127 6.270 1.00 82.88 111 ILE A O 1
ATOM 824 N N . ALA A 1 112 ? -15.683 -0.911 6.741 1.00 82.56 112 ALA A N 1
ATOM 825 C CA . ALA A 1 112 ? -15.444 -0.192 7.982 1.00 82.56 112 ALA A CA 1
ATOM 826 C C . ALA A 1 112 ? -14.644 1.084 7.690 1.00 82.56 112 ALA A C 1
ATOM 828 O O . ALA A 1 112 ? -13.618 1.012 7.013 1.00 82.56 112 ALA A O 1
ATOM 829 N N . PHE A 1 113 ? -15.091 2.231 8.199 1.00 79.44 113 PHE A N 1
ATOM 830 C CA . PHE A 1 113 ? -14.323 3.477 8.169 1.00 79.44 113 PHE A CA 1
ATOM 831 C C . PHE A 1 113 ? -13.953 3.904 9.593 1.00 79.44 113 PHE A C 1
ATOM 833 O O . PHE A 1 113 ? -14.681 3.616 10.542 1.00 79.44 113 PHE A O 1
ATOM 840 N N . PHE A 1 114 ? -12.802 4.556 9.739 1.00 73.88 114 PHE A N 1
ATOM 841 C CA . PHE A 1 114 ? -12.312 5.095 11.007 1.00 73.88 114 PHE A CA 1
ATOM 842 C C . PHE A 1 114 ? -12.234 6.621 10.915 1.00 73.88 114 PHE A C 1
ATOM 844 O O . PHE A 1 114 ? -11.943 7.163 9.846 1.00 73.88 114 PHE A O 1
ATOM 851 N N . GLU A 1 115 ? -12.545 7.289 12.025 1.00 64.69 115 GLU A N 1
ATOM 852 C CA . GLU A 1 115 ? -12.723 8.735 12.113 1.00 64.69 115 GLU A CA 1
ATOM 853 C C . GLU A 1 115 ? -11.481 9.532 11.655 1.00 64.69 115 GLU A C 1
ATOM 855 O O . GLU A 1 115 ? -10.322 9.133 11.782 1.00 64.69 115 GLU A O 1
ATOM 860 N N . THR A 1 116 ? -11.774 10.682 11.060 1.00 52.81 116 THR A N 1
ATOM 861 C CA . THR A 1 116 ? -11.038 11.396 10.006 1.00 52.81 116 THR A CA 1
ATOM 862 C C . THR A 1 116 ? -9.805 12.207 10.419 1.00 52.81 116 THR A C 1
ATOM 864 O O . THR A 1 116 ? -9.272 12.929 9.576 1.00 52.81 116 THR A O 1
ATOM 867 N N . GLU A 1 117 ? -9.294 12.119 11.649 1.00 51.22 117 GLU A N 1
ATOM 868 C CA . GLU A 1 117 ? -8.147 12.965 12.040 1.00 51.22 117 GLU A CA 1
ATOM 869 C C . GLU A 1 117 ? -6.851 12.631 11.274 1.00 51.22 117 GLU A C 1
ATOM 871 O O . GLU A 1 117 ? -6.036 13.517 11.023 1.00 51.22 117 GLU A O 1
ATOM 876 N N . CYS A 1 118 ? -6.685 11.396 10.787 1.00 46.50 118 CYS A N 1
ATOM 877 C CA . CYS A 1 118 ? -5.537 11.018 9.948 1.00 46.50 118 CYS A CA 1
ATOM 878 C C . CYS A 1 118 ? -5.777 11.172 8.433 1.00 46.50 118 CYS A C 1
ATOM 880 O O . CYS A 1 118 ? -4.832 11.066 7.654 1.00 46.50 118 CYS A O 1
ATOM 882 N N . ILE A 1 119 ? -7.012 11.457 8.000 1.00 48.38 119 ILE A N 1
ATOM 883 C CA . ILE A 1 119 ? -7.382 11.640 6.580 1.00 48.38 119 ILE A CA 1
ATOM 884 C C . ILE A 1 119 ? -7.112 13.084 6.111 1.00 48.38 119 ILE A C 1
ATOM 886 O O . ILE A 1 119 ? -7.237 13.380 4.929 1.00 48.38 119 ILE A O 1
ATOM 890 N N . PHE A 1 120 ? -6.630 13.973 6.987 1.00 41.97 120 PHE A N 1
ATOM 891 C CA . PHE A 1 120 ? -6.362 15.395 6.706 1.00 41.97 120 PHE A CA 1
ATOM 892 C C . PHE A 1 120 ? -5.386 15.697 5.544 1.00 41.97 120 PHE A C 1
ATOM 894 O O . PHE A 1 120 ? -5.193 16.860 5.201 1.00 41.97 120 PHE A O 1
ATOM 901 N N . SER A 1 121 ? -4.783 14.680 4.917 1.00 50.47 121 SER A N 1
ATOM 902 C CA . SER A 1 121 ? -3.979 14.826 3.689 1.00 50.47 121 SER A CA 1
ATOM 903 C C . SER A 1 121 ? -4.759 14.580 2.385 1.00 50.47 121 SER A C 1
ATOM 905 O O . SER A 1 121 ? -4.238 14.858 1.307 1.00 50.47 121 SER A O 1
ATOM 907 N N . LEU A 1 122 ? -5.985 14.050 2.450 1.00 56.34 122 LEU A N 1
ATOM 908 C CA . LEU A 1 122 ? -6.859 13.837 1.293 1.00 56.34 122 LEU A CA 1
ATOM 909 C C . LEU A 1 122 ? -7.838 15.004 1.144 1.00 56.34 122 LEU A C 1
ATOM 911 O O . LEU A 1 122 ? -8.361 15.521 2.130 1.00 56.34 122 LEU A O 1
ATOM 915 N N . SER A 1 123 ? -8.114 15.401 -0.103 1.00 65.38 123 SER A N 1
ATOM 916 C CA . SER A 1 123 ? -9.173 16.375 -0.385 1.00 65.38 123 SER A CA 1
ATOM 917 C C . SER A 1 123 ? -10.498 15.836 0.164 1.00 65.38 123 SER A C 1
ATOM 919 O O . SER A 1 123 ? -10.879 14.685 -0.076 1.00 65.38 123 SER A O 1
ATOM 921 N N . GLN A 1 124 ? -11.204 16.681 0.915 1.00 69.94 124 GLN A N 1
ATOM 922 C CA . GLN A 1 124 ? -12.502 16.358 1.505 1.00 69.94 124 GLN A CA 1
ATOM 923 C C . GLN A 1 124 ? -13.531 15.973 0.422 1.00 69.94 124 GLN A C 1
ATOM 925 O O . GLN A 1 124 ? -14.451 15.193 0.679 1.00 69.94 124 GLN A O 1
ATOM 930 N N . GLU A 1 125 ? -13.327 16.436 -0.819 1.00 76.50 125 GLU A N 1
ATOM 931 C CA . GLU A 1 125 ? -14.148 16.064 -1.972 1.00 76.50 125 GLU A CA 1
ATOM 932 C C . GLU A 1 125 ? -13.975 14.584 -2.328 1.00 76.50 125 GLU A C 1
ATOM 934 O O . GLU A 1 125 ? -14.971 13.873 -2.463 1.00 76.50 125 GLU A O 1
ATOM 939 N N . ALA A 1 126 ? -12.739 14.082 -2.411 1.00 77.19 126 ALA A N 1
ATOM 940 C CA . ALA A 1 126 ? -12.472 12.684 -2.755 1.00 77.19 126 ALA A CA 1
ATOM 941 C C . ALA A 1 126 ? -13.116 11.709 -1.754 1.00 77.19 126 ALA A C 1
ATOM 943 O O . ALA A 1 126 ? -13.720 10.711 -2.154 1.00 77.19 126 ALA A O 1
ATOM 944 N N . ALA A 1 127 ? -13.056 12.035 -0.460 1.00 74.88 127 ALA A N 1
ATOM 945 C CA . ALA A 1 127 ? -13.686 11.234 0.587 1.00 74.88 127 ALA A CA 1
ATOM 946 C C . ALA A 1 127 ? -15.218 11.195 0.435 1.00 74.88 127 ALA A C 1
ATOM 948 O O . ALA A 1 127 ? -15.824 10.125 0.511 1.00 74.88 127 ALA A O 1
ATOM 949 N N . SER A 1 128 ? -15.848 12.341 0.152 1.00 78.38 128 SER A N 1
ATOM 950 C CA . SER A 1 128 ? -17.301 12.406 -0.053 1.00 78.38 128 SER A CA 1
ATOM 951 C C . SER A 1 128 ? -17.759 11.636 -1.300 1.00 78.38 128 SER A C 1
ATOM 953 O O . SER A 1 128 ? -18.754 10.909 -1.253 1.00 78.38 128 SER A O 1
ATOM 955 N N . HIS A 1 129 ? -16.986 11.705 -2.389 1.00 83.12 129 HIS A N 1
ATOM 956 C CA . HIS A 1 129 ? -17.231 10.921 -3.597 1.00 83.12 129 HIS A CA 1
ATOM 957 C C . HIS A 1 129 ? -17.106 9.415 -3.346 1.00 83.12 129 HIS A C 1
ATOM 959 O O . HIS A 1 129 ? -17.938 8.647 -3.830 1.00 83.12 129 HIS A O 1
ATOM 965 N N . PHE A 1 130 ? -16.117 8.981 -2.561 1.00 82.00 130 PHE A N 1
ATOM 966 C CA . PHE A 1 130 ? -15.946 7.570 -2.213 1.00 82.00 130 PHE A CA 1
ATOM 967 C C . PHE A 1 130 ? -17.146 7.014 -1.432 1.00 82.00 130 PHE A C 1
ATOM 969 O O . PHE A 1 130 ? -17.644 5.929 -1.749 1.00 82.00 130 PHE A O 1
ATOM 976 N N . VAL A 1 131 ? -17.651 7.770 -0.450 1.00 81.62 131 VAL A N 1
ATOM 977 C CA . VAL A 1 131 ? -18.847 7.395 0.323 1.00 81.62 131 VAL A CA 1
ATOM 978 C C . VAL A 1 131 ? -20.061 7.264 -0.596 1.00 81.62 131 VAL A C 1
ATOM 980 O O . VAL A 1 131 ? -20.771 6.260 -0.537 1.00 81.62 131 VAL A O 1
ATOM 983 N N . PHE A 1 132 ? -20.263 8.234 -1.490 1.00 84.19 132 PHE A N 1
ATOM 984 C CA . PHE A 1 132 ? -21.369 8.212 -2.445 1.00 84.19 132 PHE A CA 1
ATOM 985 C C . PHE A 1 132 ? -21.326 6.975 -3.355 1.00 84.19 132 PHE A C 1
ATOM 987 O O . PHE A 1 132 ? -22.311 6.243 -3.448 1.00 84.19 132 PHE A O 1
ATOM 994 N N . VAL A 1 133 ? -20.177 6.699 -3.982 1.00 84.69 133 VAL A N 1
ATOM 995 C CA . VAL A 1 133 ? -20.007 5.542 -4.879 1.00 84.69 133 VAL A CA 1
ATOM 996 C C . VAL A 1 133 ? -20.219 4.224 -4.129 1.00 84.69 133 VAL A C 1
ATOM 998 O O . VAL A 1 133 ? -20.885 3.328 -4.642 1.00 84.69 133 VAL A O 1
ATOM 1001 N N . SER A 1 134 ? -19.725 4.119 -2.894 1.00 81.38 134 SER A N 1
ATOM 1002 C CA . SER A 1 134 ? -19.881 2.916 -2.067 1.00 81.38 134 SER A CA 1
ATOM 1003 C C . SER A 1 134 ? -21.349 2.611 -1.749 1.00 81.38 134 SER A C 1
ATOM 1005 O O . SER A 1 134 ? -21.765 1.456 -1.820 1.00 81.38 134 SER A O 1
ATOM 1007 N N . ILE A 1 135 ? -22.154 3.636 -1.452 1.00 82.06 135 ILE A N 1
ATOM 1008 C CA . ILE A 1 135 ? -23.595 3.476 -1.196 1.00 82.06 135 ILE A CA 1
ATOM 1009 C C . ILE A 1 135 ? -24.328 3.043 -2.471 1.00 82.06 135 ILE A C 1
ATOM 1011 O O . ILE A 1 135 ? -25.156 2.136 -2.421 1.00 82.06 135 ILE A O 1
ATOM 1015 N N . VAL A 1 136 ? -24.004 3.647 -3.622 1.00 86.50 136 VAL A N 1
ATOM 1016 C CA . VAL A 1 136 ? -24.603 3.289 -4.925 1.00 86.50 136 VAL A CA 1
ATOM 1017 C C . VAL A 1 136 ? -24.304 1.835 -5.304 1.00 86.50 136 VAL A C 1
ATOM 1019 O O . VAL A 1 136 ? -25.161 1.159 -5.868 1.00 86.50 136 VAL A O 1
ATOM 1022 N N . LEU A 1 137 ? -23.119 1.332 -4.952 1.00 84.56 137 LEU A N 1
ATOM 1023 C CA . LEU A 1 137 ? -22.722 -0.063 -5.161 1.00 84.56 137 LEU A CA 1
ATOM 1024 C C . LEU A 1 137 ? -23.354 -1.045 -4.154 1.00 84.56 137 LEU A C 1
ATOM 1026 O O . LEU A 1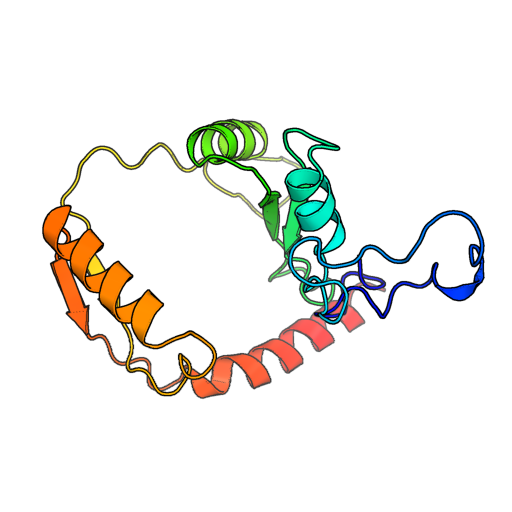 137 ? -23.141 -2.251 -4.269 1.00 84.56 137 LEU A O 1
ATOM 1030 N N . GLY A 1 138 ? -24.142 -0.561 -3.186 1.00 83.50 138 GLY A N 1
ATOM 1031 C CA . GLY A 1 138 ? -24.820 -1.394 -2.189 1.00 83.50 138 GLY A CA 1
ATOM 1032 C C . GLY A 1 138 ? -23.929 -1.843 -1.026 1.00 83.50 138 GLY A C 1
ATOM 1033 O O . GLY A 1 138 ? -24.268 -2.805 -0.332 1.00 83.50 138 GLY A O 1
ATOM 1034 N N . CYS A 1 139 ? -22.795 -1.174 -0.800 1.00 84.19 139 CYS A N 1
ATOM 1035 C CA . CYS A 1 139 ? -21.921 -1.456 0.334 1.00 84.19 139 CYS A CA 1
ATOM 1036 C C . CYS A 1 139 ? -22.536 -0.941 1.643 1.00 84.19 139 CYS A C 1
ATOM 1038 O O . CYS A 1 139 ? -23.143 0.129 1.694 1.00 84.19 139 CYS A O 1
ATOM 1040 N N . VAL A 1 140 ? -22.325 -1.677 2.735 1.00 84.50 140 VAL A N 1
ATOM 1041 C CA . VAL A 1 140 ? -22.733 -1.247 4.080 1.00 84.50 140 VAL A CA 1
ATOM 1042 C C . VAL A 1 140 ? -21.546 -0.571 4.754 1.00 84.50 140 VAL A C 1
ATOM 1044 O O . VAL A 1 140 ? -20.525 -1.216 4.988 1.00 84.50 140 VAL A O 1
ATOM 1047 N N . LEU A 1 141 ? -21.691 0.716 5.067 1.00 83.19 141 LEU A N 1
ATOM 1048 C CA . LEU A 1 141 ? -20.666 1.517 5.733 1.00 83.19 141 LEU A CA 1
ATOM 1049 C C . LEU A 1 141 ? -20.889 1.517 7.247 1.00 83.19 141 LEU A C 1
ATOM 1051 O O . LEU A 1 141 ? -21.983 1.832 7.713 1.00 83.19 141 LEU A O 1
ATOM 1055 N N . THR A 1 142 ? -19.854 1.178 8.012 1.00 86.19 142 THR A N 1
ATOM 1056 C CA . THR A 1 142 ? -19.893 1.182 9.483 1.00 86.19 142 THR A CA 1
ATOM 1057 C C . THR A 1 142 ? -18.683 1.897 10.053 1.00 86.19 142 THR A C 1
ATOM 1059 O O . THR A 1 142 ? -17.557 1.600 9.660 1.00 86.19 142 THR A O 1
ATOM 1062 N N . GLU A 1 143 ? -18.900 2.782 11.015 1.00 82.25 143 GLU A N 1
ATOM 1063 C CA . GLU A 1 143 ? -17.803 3.424 11.731 1.00 82.25 143 GLU A CA 1
ATOM 1064 C C . GLU A 1 143 ? -17.223 2.480 12.790 1.00 82.25 143 GLU A C 1
ATOM 1066 O O . GLU A 1 143 ? -17.968 1.859 13.553 1.00 82.25 143 GLU A O 1
ATOM 1071 N N . VAL A 1 144 ? -15.896 2.347 12.826 1.00 86.88 144 VAL A N 1
ATOM 1072 C CA . VAL A 1 144 ? -15.190 1.477 13.774 1.00 86.88 144 VAL A CA 1
ATOM 1073 C C . VAL A 1 144 ? -14.042 2.246 14.424 1.00 86.88 144 VAL A C 1
ATOM 1075 O O . VAL A 1 144 ? -13.139 2.669 13.706 1.00 86.88 144 VAL A O 1
ATOM 1078 N N . PRO A 1 145 ? -14.011 2.387 15.764 1.00 84.12 145 PRO A N 1
ATOM 1079 C CA . PRO A 1 145 ? -12.922 3.069 16.453 1.00 84.12 145 PRO A CA 1
ATOM 1080 C C . PRO A 1 145 ? -11.642 2.215 16.500 1.00 84.12 145 PRO A C 1
ATOM 1082 O O . PRO A 1 145 ? -11.669 1.044 16.881 1.00 84.12 145 PRO A O 1
ATOM 1085 N N . LEU A 1 146 ? -10.498 2.828 16.183 1.00 84.56 146 LEU A N 1
ATOM 1086 C CA . LEU A 1 146 ? -9.148 2.265 16.280 1.00 84.56 146 LEU A CA 1
ATOM 1087 C C . LEU A 1 146 ? -8.310 3.061 17.304 1.00 84.56 146 LEU A C 1
ATOM 1089 O O . LEU A 1 146 ? -7.499 3.907 16.923 1.00 84.56 146 LEU A O 1
ATOM 1093 N N . PRO A 1 147 ? -8.453 2.791 18.616 1.00 83.75 147 PRO A N 1
ATOM 1094 C CA . PRO A 1 147 ? -7.856 3.613 19.677 1.00 83.75 147 PRO A CA 1
ATOM 1095 C C . PRO A 1 147 ? -6.318 3.637 19.671 1.00 83.75 147 PRO A C 1
ATOM 1097 O O . PRO A 1 147 ? -5.714 4.540 20.240 1.00 83.75 147 PRO A O 1
ATOM 1100 N N . PHE A 1 148 ? -5.676 2.658 19.026 1.00 85.50 148 PHE A N 1
ATOM 1101 C CA . PHE A 1 148 ? -4.217 2.524 18.970 1.00 85.50 148 PHE A CA 1
ATOM 1102 C C . PHE A 1 148 ? -3.609 2.926 17.620 1.00 85.50 148 PHE A C 1
ATOM 1104 O O . PHE A 1 148 ? -2.421 2.702 17.403 1.00 85.50 148 PHE A O 1
ATOM 1111 N N . PHE A 1 149 ? -4.385 3.518 16.707 1.00 85.00 149 PHE A N 1
ATOM 1112 C CA . PHE A 1 149 ? -3.898 3.864 15.366 1.00 85.00 149 PHE A CA 1
ATOM 1113 C C . PHE A 1 149 ? -2.697 4.826 15.396 1.00 85.00 149 PHE A C 1
ATOM 1115 O O . PHE A 1 149 ? -1.740 4.655 14.642 1.00 85.00 149 PHE A O 1
ATOM 1122 N N . SER A 1 150 ? -2.687 5.777 16.335 1.00 84.38 150 SER A N 1
ATOM 1123 C CA . SER A 1 150 ? -1.583 6.728 16.533 1.00 84.38 150 SER A CA 1
ATOM 1124 C C . SER A 1 150 ? -0.259 6.065 16.935 1.00 84.38 150 SER A C 1
ATOM 1126 O O . SER A 1 150 ? 0.809 6.617 16.677 1.00 84.38 150 SER A O 1
ATOM 1128 N N . LEU A 1 151 ? -0.307 4.861 17.517 1.00 86.94 151 LEU A N 1
ATOM 1129 C CA . LEU A 1 151 ? 0.882 4.075 17.851 1.00 86.94 151 LEU A CA 1
ATOM 1130 C C . LEU A 1 151 ? 1.451 3.316 16.644 1.00 86.94 151 LEU A C 1
ATOM 1132 O O . LEU A 1 151 ? 2.546 2.767 16.748 1.00 86.94 151 LEU A O 1
ATOM 1136 N N . GLY A 1 152 ? 0.756 3.307 15.502 1.00 86.94 152 GLY A N 1
ATOM 1137 C CA . GLY A 1 152 ? 1.181 2.592 14.300 1.00 86.94 152 GLY A CA 1
ATOM 1138 C C . GLY A 1 152 ? 2.543 3.058 13.790 1.00 86.94 152 GLY A C 1
ATOM 1139 O O . GLY A 1 152 ? 3.447 2.244 13.647 1.00 86.94 152 GLY A O 1
ATOM 1140 N N . VAL A 1 153 ? 2.723 4.368 13.594 1.00 86.38 153 VAL A N 1
ATOM 1141 C CA . VAL A 1 153 ? 3.991 4.956 13.119 1.00 86.38 153 VAL A CA 1
ATOM 1142 C C . VAL A 1 153 ? 5.168 4.682 14.071 1.00 86.38 153 VAL A C 1
ATOM 1144 O O . VAL A 1 153 ? 6.192 4.182 13.603 1.00 86.38 153 VAL A O 1
ATOM 1147 N N . PRO A 1 154 ? 5.086 4.960 15.390 1.00 88.50 154 PRO A N 1
ATOM 1148 C CA . PRO A 1 154 ? 6.210 4.688 16.284 1.00 88.50 154 PRO A CA 1
ATOM 1149 C C . PRO A 1 154 ? 6.502 3.189 16.430 1.00 88.50 154 PRO A C 1
ATOM 1151 O O . PRO A 1 154 ? 7.671 2.807 16.412 1.00 88.50 154 PRO A O 1
ATOM 1154 N N . ALA A 1 155 ? 5.479 2.331 16.525 1.00 88.88 155 ALA A N 1
ATOM 1155 C CA . ALA A 1 155 ? 5.682 0.882 16.573 1.00 88.88 155 ALA A CA 1
ATOM 1156 C C . ALA A 1 155 ? 6.349 0.372 15.289 1.00 88.88 155 ALA A C 1
ATOM 1158 O O . ALA A 1 155 ? 7.289 -0.422 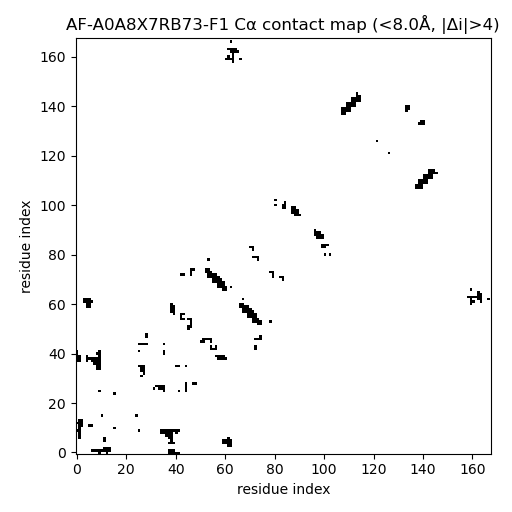15.353 1.00 88.88 155 ALA A O 1
ATOM 1159 N N . PHE A 1 156 ? 5.906 0.887 14.140 1.00 86.19 156 PHE A N 1
ATOM 1160 C CA . PHE A 1 156 ? 6.481 0.590 12.839 1.00 86.19 156 PHE A CA 1
ATOM 1161 C C . PHE A 1 156 ? 7.981 0.917 12.803 1.00 86.19 156 PHE A C 1
ATOM 1163 O O . PHE A 1 156 ? 8.780 0.037 12.496 1.00 86.19 156 PHE A O 1
ATOM 1170 N N . TYR A 1 157 ? 8.391 2.134 13.180 1.00 87.25 157 TYR A N 1
ATOM 1171 C CA . TYR A 1 157 ? 9.809 2.513 13.137 1.00 87.25 157 TYR A CA 1
ATOM 1172 C C . TYR A 1 157 ? 10.683 1.654 14.052 1.00 87.25 157 TYR A C 1
ATOM 1174 O O . TYR A 1 157 ? 11.788 1.288 13.661 1.00 87.25 157 TYR A O 1
ATOM 1182 N N . VAL A 1 158 ? 10.203 1.309 15.249 1.00 91.00 158 VAL A N 1
ATOM 1183 C CA . VAL A 1 158 ? 10.957 0.452 16.176 1.00 91.00 158 VAL A CA 1
ATOM 1184 C C . VAL A 1 158 ? 11.160 -0.942 15.584 1.00 91.00 158 VAL A C 1
ATOM 1186 O O . VAL A 1 158 ? 12.293 -1.418 15.530 1.00 91.00 158 VAL A O 1
ATOM 1189 N N . LEU A 1 159 ? 10.085 -1.579 15.112 1.00 88.06 159 LEU A N 1
ATOM 1190 C CA . LEU A 1 159 ? 10.147 -2.927 14.544 1.00 88.06 159 LEU A CA 1
ATOM 1191 C C . LEU A 1 159 ? 11.000 -2.952 13.278 1.00 88.06 159 LEU A C 1
ATOM 1193 O O . LEU A 1 159 ? 11.945 -3.734 13.177 1.00 88.06 159 LEU A O 1
ATOM 1197 N N . ALA A 1 160 ? 10.720 -2.046 12.350 1.00 84.81 160 ALA A N 1
ATOM 1198 C CA . ALA A 1 160 ? 11.352 -2.047 11.048 1.00 84.81 160 ALA A CA 1
ATOM 1199 C C . ALA A 1 160 ? 12.858 -1.740 11.138 1.00 84.81 160 ALA A C 1
ATOM 1201 O O . ALA A 1 160 ? 13.657 -2.423 10.504 1.00 84.81 160 ALA A O 1
ATOM 1202 N N . LEU A 1 161 ? 13.283 -0.808 12.006 1.00 84.88 161 LEU A N 1
ATOM 1203 C CA . LEU A 1 161 ? 14.711 -0.567 12.265 1.00 84.88 161 LEU A CA 1
ATOM 1204 C C . LEU A 1 161 ? 15.389 -1.746 12.974 1.00 84.88 161 LEU A C 1
ATOM 1206 O O . LEU A 1 161 ? 16.549 -2.049 12.687 1.00 84.88 161 LEU A O 1
ATOM 1210 N N . SER A 1 162 ? 14.686 -2.409 13.898 1.00 87.56 162 SER A N 1
ATOM 1211 C CA . SER A 1 162 ? 15.242 -3.557 14.619 1.00 87.56 162 SER A CA 1
ATOM 1212 C C . SER A 1 162 ? 15.529 -4.740 13.690 1.00 87.56 162 SER A C 1
ATOM 1214 O O . SER A 1 162 ? 16.603 -5.334 13.773 1.00 87.56 162 SER A O 1
ATOM 1216 N N . GLU A 1 163 ? 14.626 -5.027 12.751 1.00 86.38 163 GLU A N 1
ATOM 1217 C CA . GLU A 1 163 ? 14.811 -6.092 11.764 1.00 86.38 163 GLU A CA 1
ATOM 1218 C C . GLU A 1 163 ? 15.830 -5.709 10.691 1.00 86.38 163 GLU A C 1
ATOM 1220 O O . GLU A 1 163 ? 16.698 -6.517 10.364 1.00 86.38 163 GLU A O 1
ATOM 1225 N N . SER A 1 164 ? 15.801 -4.457 10.223 1.00 83.94 164 SER A N 1
ATOM 1226 C CA . SER A 1 164 ? 16.795 -3.923 9.286 1.00 83.94 164 SER A CA 1
ATOM 1227 C C . SER A 1 164 ? 18.224 -4.091 9.816 1.00 83.94 164 SER A C 1
ATOM 1229 O O . SER A 1 164 ? 19.117 -4.550 9.106 1.00 83.94 164 SER A O 1
ATOM 1231 N N . SER A 1 165 ? 18.434 -3.805 11.107 1.00 85.44 165 SER A N 1
ATOM 1232 C CA . SER A 1 165 ? 19.722 -3.989 11.791 1.00 85.44 165 SER A CA 1
ATOM 1233 C C . SER A 1 165 ? 20.167 -5.456 11.865 1.00 85.44 165 SER A C 1
ATOM 1235 O O . SER A 1 165 ? 21.368 -5.738 11.898 1.00 85.44 165 SER A O 1
ATOM 1237 N N . SER A 1 166 ? 19.215 -6.394 11.894 1.00 83.88 166 SER A N 1
ATOM 1238 C CA . SER A 1 166 ? 19.492 -7.830 11.968 1.00 83.88 166 SER A CA 1
ATOM 1239 C C . SER A 1 166 ? 19.853 -8.449 10.616 1.00 83.88 166 SER A C 1
ATOM 1241 O O . SER A 1 166 ? 20.535 -9.470 10.602 1.00 83.88 166 SER A O 1
ATOM 1243 N N . ASN A 1 167 ? 19.425 -7.859 9.496 1.00 71.38 167 ASN A N 1
ATOM 1244 C CA . ASN A 1 167 ? 19.639 -8.376 8.137 1.00 71.38 167 ASN A CA 1
ATOM 1245 C C . ASN A 1 167 ? 21.058 -8.081 7.578 1.00 71.38 167 ASN A C 1
ATOM 1247 O O . ASN A 1 167 ? 21.213 -7.840 6.381 1.00 71.38 167 ASN A O 1
ATOM 1251 N N . LYS A 1 168 ? 22.089 -8.085 8.439 1.00 49.88 168 LYS A N 1
ATOM 1252 C CA . LYS A 1 168 ? 23.504 -7.900 8.055 1.00 49.88 168 LYS A CA 1
ATOM 1253 C C . LYS A 1 168 ? 24.106 -9.108 7.347 1.00 49.88 168 LYS A C 1
ATOM 1255 O O . LYS A 1 168 ? 23.845 -10.245 7.796 1.00 49.88 168 LYS A O 1
#

Nearest PDB structures (foldseek):
  8hdj-assembly1_B  TM=3.305E-01  e=6.282E+00  Acetivibrio thermocellus DSM 1313
  7of1-assembly1_b  TM=2.993E-01  e=6.282E+00  Saccharomyces cerevisiae S288C
  7cem-assembly1_B  TM=3.022E-01  e=7.164E+00  Escherichia coli K-12